Protein AF-A0A1G3V4E2-F1 (afdb_monomer_lite)

Foldseek 3Di:
DDFKDWDDFFAADHTDIDGDDPDDDDDDDPPPCPLSVQLVVQQVVCVVVVHDDCVSSVVSVHDDDDPVNGGYPDPPPPPPD

Sequence (81 aa):
MITKISIESFKSLEKVEIELGNLNVFVGANGSGKSNLLEAIGVLSAAADGKVTDQTLLQRGVRPGVPKLYKSAFPSTDRRQ

Radius of gyration: 13.35 Å; chains: 1; bounding box: 32×38×33 Å

Secondary structure (DSSP, 8-state):
---EEEEEEETTEEEEEEE--SS------TTSSHHHHHHHHHHHHHHHTT---HHHHHTTT-----GGGGB-SS-------

Structure (mmCIF, N/CA/C/O backbone):
data_AF-A0A1G3V4E2-F1
#
_entry.id   AF-A0A1G3V4E2-F1
#
loop_
_atom_site.group_PDB
_atom_site.id
_atom_site.type_symbol
_atom_site.label_atom_id
_atom_site.label_alt_id
_atom_site.label_comp_id
_atom_site.label_asym_id
_atom_site.label_entity_id
_atom_site.label_seq_id
_atom_site.pdbx_PDB_ins_code
_atom_site.Cartn_x
_atom_site.Cartn_y
_atom_site.Cartn_z
_atom_site.occupancy
_atom_site.B_iso_or_equiv
_atom_site.auth_seq_id
_atom_site.auth_comp_id
_atom_site.auth_asym_id
_atom_site.auth_atom_id
_atom_site.pdbx_PDB_model_num
ATOM 1 N N . MET A 1 1 ? -19.037 -1.109 4.547 1.00 84.12 1 MET A N 1
ATOM 2 C CA . MET A 1 1 ? -18.304 -1.456 3.310 1.00 84.12 1 MET A CA 1
ATOM 3 C C . MET A 1 1 ? -17.420 -0.274 2.937 1.00 84.12 1 MET A C 1
ATOM 5 O O . MET A 1 1 ? -17.859 0.850 3.143 1.00 84.12 1 MET A O 1
ATOM 9 N N . ILE A 1 2 ? -16.193 -0.504 2.462 1.00 91.12 2 ILE A N 1
ATOM 10 C CA . ILE A 1 2 ? -15.295 0.575 2.017 1.00 91.12 2 ILE A CA 1
ATOM 11 C C . ILE A 1 2 ? -15.689 0.965 0.590 1.00 91.12 2 ILE A C 1
ATOM 13 O O . ILE A 1 2 ? -15.755 0.095 -0.272 1.00 91.12 2 ILE A O 1
ATOM 17 N N . THR A 1 3 ? -15.956 2.249 0.357 1.00 95.81 3 THR A N 1
ATOM 18 C CA . THR A 1 3 ? -16.459 2.768 -0.930 1.00 95.81 3 THR A CA 1
ATOM 19 C C . THR A 1 3 ? -15.459 3.656 -1.664 1.00 95.81 3 THR A C 1
ATOM 21 O O . THR A 1 3 ? -15.571 3.826 -2.873 1.00 95.81 3 THR A O 1
ATOM 24 N N . LYS A 1 4 ? -14.462 4.210 -0.966 1.00 96.81 4 LYS A N 1
ATOM 25 C CA . LYS A 1 4 ? -13.422 5.059 -1.553 1.00 96.81 4 LYS A CA 1
ATOM 26 C C . LYS A 1 4 ? -12.092 4.855 -0.835 1.00 96.81 4 LYS A C 1
ATOM 28 O O . LYS A 1 4 ? -12.065 4.709 0.386 1.00 96.81 4 LYS A O 1
ATOM 33 N N . ILE A 1 5 ? -10.999 4.874 -1.592 1.00 96.19 5 ILE A N 1
ATOM 34 C CA . ILE A 1 5 ? -9.626 4.882 -1.079 1.00 96.19 5 ILE A CA 1
ATOM 35 C C . ILE A 1 5 ? -8.874 6.059 -1.702 1.00 96.19 5 ILE A C 1
ATOM 37 O O . ILE A 1 5 ? -8.968 6.291 -2.907 1.00 96.19 5 ILE A O 1
ATOM 41 N N . SER A 1 6 ? -8.120 6.782 -0.871 1.00 96.94 6 SER A N 1
ATOM 42 C CA . SER A 1 6 ? -7.136 7.775 -1.304 1.00 96.94 6 SER A CA 1
ATOM 43 C C . SER A 1 6 ? -5.753 7.365 -0.807 1.00 96.94 6 SER A C 1
ATOM 45 O O . SER A 1 6 ? -5.595 7.014 0.364 1.00 96.94 6 SER A O 1
ATOM 47 N N . ILE A 1 7 ? -4.769 7.374 -1.701 1.00 95.56 7 ILE A N 1
ATOM 48 C CA . ILE A 1 7 ? -3.371 7.063 -1.405 1.00 95.56 7 ILE A CA 1
ATOM 49 C C . ILE A 1 7 ? -2.514 8.200 -1.933 1.00 95.56 7 ILE A C 1
ATOM 51 O O . ILE A 1 7 ? -2.565 8.536 -3.117 1.00 95.56 7 ILE A O 1
ATOM 55 N N . GLU A 1 8 ? -1.683 8.746 -1.054 1.00 94.44 8 GLU A N 1
ATOM 56 C CA . GLU A 1 8 ? -0.756 9.819 -1.380 1.00 94.44 8 GLU A CA 1
ATOM 57 C C . GLU A 1 8 ? 0.651 9.459 -0.918 1.00 94.44 8 GLU A C 1
ATOM 59 O O . GLU A 1 8 ? 0.854 8.877 0.150 1.00 94.44 8 GLU A O 1
ATOM 64 N N . SER A 1 9 ? 1.638 9.839 -1.725 1.00 93.38 9 SER A N 1
ATOM 65 C CA . SER A 1 9 ? 3.058 9.723 -1.396 1.00 93.38 9 SER A CA 1
ATOM 66 C C . SER A 1 9 ? 3.526 8.307 -0.994 1.00 93.38 9 SER A C 1
ATOM 68 O O . SER A 1 9 ? 4.361 8.159 -0.093 1.00 93.38 9 SER A O 1
ATOM 70 N N . PHE A 1 10 ? 3.045 7.265 -1.686 1.00 94.12 10 PHE A N 1
ATOM 71 C CA . PHE A 1 10 ? 3.375 5.859 -1.413 1.00 94.12 10 PHE A CA 1
ATOM 72 C C . PHE A 1 10 ? 4.087 5.191 -2.598 1.00 94.12 10 PHE A C 1
ATOM 74 O O . PHE A 1 10 ? 3.477 4.917 -3.630 1.00 94.12 10 PHE A O 1
ATOM 81 N N . LYS A 1 11 ? 5.373 4.851 -2.448 1.00 93.38 11 LYS A N 1
ATOM 82 C CA . LYS A 1 11 ? 6.192 4.196 -3.490 1.00 93.38 11 LYS A CA 1
ATOM 83 C C . LYS A 1 11 ? 6.145 4.916 -4.849 1.00 93.38 11 LYS A C 1
ATOM 85 O O . LYS A 1 11 ? 6.694 5.999 -4.998 1.00 93.38 11 LYS A O 1
ATOM 90 N N . SER A 1 12 ? 5.532 4.313 -5.866 1.00 93.56 12 SER A N 1
ATOM 91 C CA . SER A 1 12 ? 5.356 4.935 -7.187 1.00 93.56 12 SER A CA 1
ATOM 92 C C . SER A 1 12 ? 4.002 5.636 -7.348 1.00 93.56 12 SER A C 1
ATOM 94 O O . SER A 1 12 ? 3.633 5.978 -8.466 1.00 93.56 12 SER A O 1
ATOM 96 N N . LEU A 1 13 ? 3.218 5.764 -6.277 1.00 93.38 13 LEU A N 1
ATOM 97 C CA . LEU A 1 13 ? 1.917 6.422 -6.268 1.00 93.38 13 LEU A CA 1
ATOM 98 C C . LEU A 1 13 ? 2.086 7.821 -5.674 1.00 93.38 13 LEU A C 1
ATOM 100 O O . LEU A 1 13 ? 2.301 7.973 -4.471 1.00 93.38 13 LEU A O 1
ATOM 104 N N . GLU A 1 14 ? 2.001 8.840 -6.526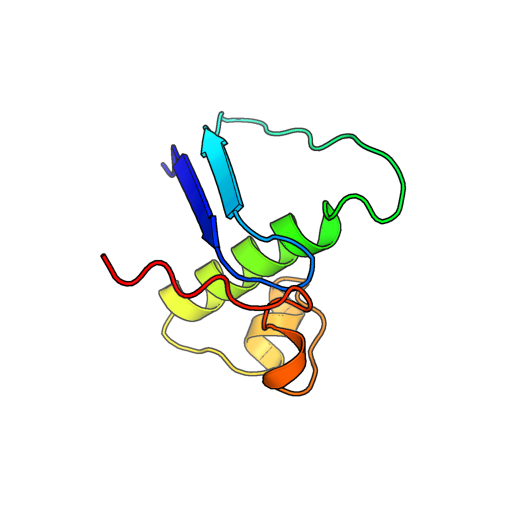 1.00 92.25 14 GLU A N 1
ATOM 105 C CA . GLU A 1 14 ? 2.026 10.237 -6.089 1.00 92.25 14 GLU A CA 1
ATOM 106 C C . GLU A 1 14 ? 0.693 10.615 -5.434 1.00 92.25 14 GLU A C 1
ATOM 108 O O . GLU A 1 14 ? 0.657 10.949 -4.250 1.00 92.25 14 GLU A O 1
ATOM 113 N N . LYS A 1 15 ? -0.400 10.477 -6.192 1.00 94.25 15 LYS A N 1
ATOM 114 C CA . LYS A 1 15 ? -1.776 10.655 -5.734 1.00 94.25 15 LYS A CA 1
ATOM 115 C C . LYS A 1 15 ? -2.706 9.727 -6.512 1.00 94.25 15 LYS A C 1
ATOM 117 O O . LYS A 1 15 ? -2.715 9.746 -7.740 1.00 94.25 15 LYS A O 1
ATOM 122 N N . VAL A 1 16 ? -3.486 8.923 -5.799 1.00 95.19 16 VAL A N 1
ATOM 123 C CA . VAL A 1 16 ? -4.466 7.994 -6.370 1.00 95.19 16 VAL A CA 1
ATOM 124 C C . VAL A 1 16 ? -5.753 8.073 -5.563 1.00 95.19 16 VAL A C 1
ATOM 126 O O . VAL A 1 16 ? -5.736 7.854 -4.357 1.00 95.19 16 VAL A O 1
ATOM 129 N N . GLU A 1 17 ? -6.870 8.332 -6.239 1.00 96.69 17 GLU A N 1
ATOM 130 C CA . GLU A 1 17 ? -8.215 8.256 -5.668 1.00 96.69 17 GLU A CA 1
ATOM 131 C C . GLU A 1 17 ? -9.030 7.238 -6.464 1.00 96.69 17 GLU A C 1
ATOM 133 O O . GLU A 1 17 ? -9.104 7.324 -7.689 1.00 96.69 17 GLU A O 1
ATOM 138 N N . ILE A 1 18 ? -9.606 6.251 -5.777 1.00 96.00 18 ILE A N 1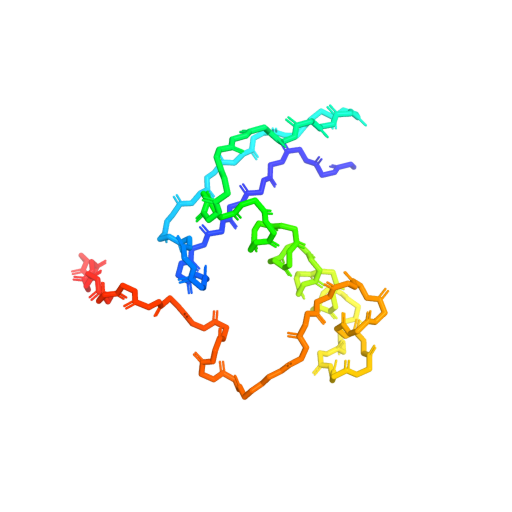
ATOM 139 C CA . ILE A 1 18 ? -10.348 5.151 -6.402 1.00 96.00 18 ILE A CA 1
ATOM 140 C C . ILE A 1 18 ? -11.665 4.950 -5.660 1.00 96.00 18 ILE A C 1
ATOM 142 O O . ILE A 1 18 ? -11.682 4.808 -4.434 1.00 96.00 18 ILE A O 1
ATOM 146 N N . GLU A 1 19 ? -12.757 4.894 -6.414 1.00 97.00 19 GLU A N 1
ATOM 147 C CA . GLU A 1 19 ? -14.044 4.394 -5.937 1.00 97.00 19 GLU A CA 1
ATOM 148 C C . GLU A 1 19 ? -14.080 2.869 -6.046 1.00 97.00 19 GLU A C 1
ATOM 150 O O . GLU A 1 19 ? -13.616 2.293 -7.032 1.00 97.00 19 GLU A O 1
ATOM 155 N N . LEU A 1 20 ? -14.603 2.209 -5.016 1.00 96.62 20 LEU A N 1
ATOM 156 C CA . LEU A 1 20 ? -14.619 0.756 -4.917 1.00 96.62 20 LEU A CA 1
ATOM 157 C C . LEU A 1 20 ? -16.031 0.203 -5.073 1.00 96.62 20 LEU A C 1
ATOM 159 O O . LEU A 1 20 ? -16.962 0.630 -4.391 1.00 96.62 20 LEU A O 1
ATOM 163 N N . GLY A 1 21 ? -16.151 -0.812 -5.925 1.00 95.62 21 GLY A N 1
ATOM 164 C CA . GLY A 1 21 ? -17.329 -1.668 -6.007 1.00 95.62 21 GLY A CA 1
ATOM 165 C C . GLY A 1 21 ? -17.172 -2.954 -5.192 1.00 95.62 21 GLY A C 1
ATOM 166 O O . GLY A 1 21 ? -16.167 -3.178 -4.515 1.00 95.62 21 GLY A O 1
ATOM 167 N N . ASN A 1 22 ? -18.156 -3.847 -5.318 1.00 94.81 22 ASN A N 1
ATOM 168 C CA . ASN A 1 22 ? -18.107 -5.195 -4.732 1.00 94.81 22 ASN A CA 1
ATOM 169 C C . ASN A 1 22 ? -16.985 -6.062 -5.336 1.00 94.81 22 ASN A C 1
ATOM 171 O O . ASN A 1 22 ? -16.465 -6.952 -4.669 1.00 94.81 22 ASN A O 1
ATOM 175 N N . LEU A 1 23 ? -16.612 -5.795 -6.591 1.00 95.12 23 LEU A N 1
ATOM 176 C CA . LEU A 1 23 ? -15.515 -6.431 -7.314 1.00 95.12 23 LEU A CA 1
ATOM 177 C C . LEU A 1 23 ? -14.691 -5.340 -7.997 1.00 95.12 23 LEU A C 1
ATOM 179 O O . LEU A 1 23 ? -15.248 -4.490 -8.687 1.00 95.12 23 LEU A O 1
ATOM 183 N N . ASN A 1 24 ? -13.372 -5.386 -7.824 1.00 95.25 24 ASN A N 1
ATOM 184 C CA . ASN A 1 24 ? -12.449 -4.409 -8.393 1.00 95.25 24 ASN A CA 1
ATOM 185 C C . ASN A 1 24 ? -11.371 -5.150 -9.188 1.00 95.25 24 ASN A C 1
ATOM 187 O O . ASN A 1 24 ? -10.721 -6.052 -8.659 1.00 95.25 24 ASN A O 1
ATOM 191 N N . VAL A 1 25 ? -11.185 -4.772 -10.453 1.00 96.56 25 VAL A N 1
ATOM 192 C CA . VAL A 1 25 ? -10.178 -5.360 -11.346 1.00 96.56 25 VAL A CA 1
ATOM 193 C C . VAL A 1 25 ? -9.203 -4.265 -11.761 1.00 96.56 25 VAL A C 1
ATOM 195 O O . VAL A 1 25 ? -9.586 -3.300 -12.416 1.00 96.56 25 VAL A O 1
ATOM 198 N N . PHE A 1 26 ? -7.932 -4.412 -11.386 1.00 95.62 26 PHE A N 1
ATOM 199 C CA . PHE A 1 26 ? -6.884 -3.434 -11.686 1.00 95.62 26 PHE A CA 1
ATOM 200 C C . PHE A 1 26 ? -6.026 -3.903 -12.867 1.00 95.62 26 PHE A C 1
ATOM 202 O O . PHE A 1 26 ? -5.278 -4.874 -12.749 1.00 95.62 26 PHE A O 1
ATOM 209 N N . VAL A 1 27 ? -6.101 -3.196 -13.998 1.00 96.31 27 VAL A N 1
ATOM 210 C CA . VAL A 1 27 ? -5.399 -3.536 -15.252 1.00 96.31 27 VAL A CA 1
ATOM 211 C C . VAL A 1 27 ? -4.431 -2.419 -15.644 1.00 96.31 27 VAL A C 1
ATOM 213 O O . VAL A 1 27 ? -4.693 -1.245 -15.407 1.00 96.31 27 VAL A O 1
ATOM 216 N N . GLY A 1 28 ? -3.285 -2.777 -16.225 1.00 95.56 28 GLY A N 1
ATOM 217 C CA . GLY A 1 28 ? -2.281 -1.819 -16.693 1.00 95.56 28 GLY A CA 1
ATOM 218 C C . GLY A 1 28 ? -0.923 -2.467 -16.952 1.00 95.56 28 GLY A C 1
ATOM 219 O O . GLY A 1 28 ? -0.695 -3.614 -16.561 1.00 95.56 28 GLY A O 1
ATOM 220 N N . ALA A 1 29 ? 0.003 -1.729 -17.563 1.00 97.31 29 ALA A N 1
ATOM 221 C CA . ALA A 1 29 ? 1.345 -2.211 -17.902 1.00 97.31 29 ALA A CA 1
ATOM 222 C C . ALA A 1 29 ? 2.182 -2.616 -16.671 1.00 97.31 29 ALA A C 1
ATOM 224 O O . ALA A 1 29 ? 1.945 -2.162 -15.549 1.00 97.31 29 ALA A O 1
ATOM 225 N N . ASN A 1 30 ? 3.192 -3.468 -16.854 1.00 95.44 30 ASN A N 1
ATOM 226 C CA . ASN A 1 30 ? 4.143 -3.773 -15.781 1.00 95.44 30 ASN A CA 1
ATOM 227 C C . ASN A 1 30 ? 4.837 -2.489 -15.304 1.00 95.44 30 ASN A C 1
ATOM 229 O O . ASN A 1 30 ? 5.197 -1.638 -16.108 1.00 95.44 30 ASN A O 1
ATOM 233 N N . GLY A 1 31 ? 4.969 -2.326 -13.986 1.00 92.88 31 GLY A N 1
ATOM 234 C CA . GLY A 1 31 ? 5.504 -1.095 -13.393 1.00 92.88 31 GLY A CA 1
ATOM 235 C C . GLY A 1 31 ? 4.498 0.053 -13.231 1.00 92.88 31 GLY A C 1
ATOM 236 O O . GLY A 1 31 ? 4.829 1.037 -12.584 1.00 92.88 31 GLY A O 1
ATOM 237 N N . SER A 1 32 ? 3.247 -0.078 -13.689 1.00 93.94 32 SER A N 1
ATOM 238 C CA . SER A 1 32 ? 2.224 0.982 -13.575 1.00 93.94 32 SER A CA 1
ATOM 239 C C . SER A 1 32 ? 1.688 1.242 -12.152 1.00 93.94 32 SER A C 1
ATOM 241 O O . SER A 1 32 ? 0.660 1.888 -11.995 1.00 93.94 32 SER A O 1
ATOM 243 N N . GLY A 1 33 ? 2.305 0.680 -11.108 1.00 94.25 33 GLY A N 1
ATOM 244 C CA . GLY A 1 33 ? 1.893 0.896 -9.714 1.00 94.25 33 GLY A CA 1
ATOM 245 C C . GLY A 1 33 ? 0.792 -0.026 -9.170 1.00 94.25 33 GLY A C 1
ATOM 246 O O . GLY A 1 33 ? 0.442 0.104 -8.003 1.00 94.25 33 GLY A O 1
ATOM 247 N N . LYS A 1 34 ? 0.288 -1.007 -9.935 1.00 96.50 34 LYS A N 1
ATOM 248 C CA . LYS A 1 34 ?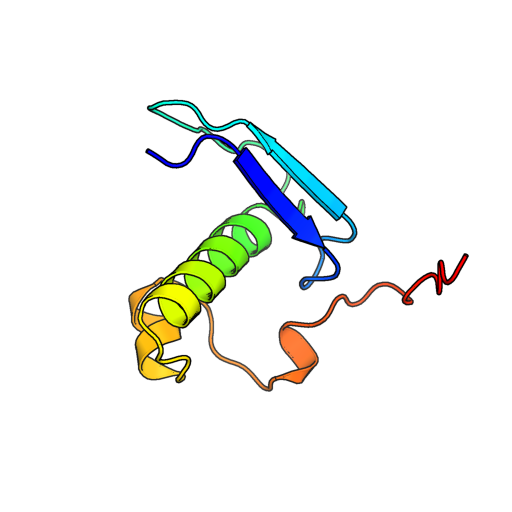 -0.773 -1.937 -9.471 1.00 96.50 34 LYS A CA 1
ATOM 249 C C . LYS A 1 34 ? -0.418 -2.676 -8.177 1.00 96.50 34 LYS A C 1
ATOM 251 O O . LYS A 1 34 ? -1.210 -2.707 -7.244 1.00 96.50 34 LYS A O 1
ATOM 256 N N . SER A 1 35 ? 0.784 -3.251 -8.095 1.00 96.25 35 SER A N 1
ATOM 257 C CA . SER A 1 35 ? 1.233 -3.911 -6.864 1.00 96.25 35 SER A CA 1
ATOM 258 C C . SER A 1 35 ? 1.404 -2.912 -5.720 1.00 96.25 35 SER A C 1
ATOM 260 O O . SER A 1 35 ? 1.045 -3.233 -4.598 1.00 96.25 35 SER A O 1
ATOM 262 N N . ASN A 1 36 ? 1.875 -1.692 -6.000 1.00 95.81 36 ASN A N 1
ATOM 263 C CA . ASN A 1 36 ? 2.015 -0.648 -4.980 1.00 95.81 36 ASN A CA 1
ATOM 264 C C . ASN A 1 36 ? 0.649 -0.213 -4.430 1.00 95.81 36 ASN A C 1
ATOM 266 O O . ASN A 1 36 ? 0.532 0.049 -3.240 1.00 95.81 36 ASN A O 1
ATOM 270 N N . LEU A 1 37 ? -0.393 -0.191 -5.265 1.00 96.38 37 LEU A N 1
ATOM 271 C CA . LEU A 1 37 ? -1.766 0.074 -4.834 1.00 96.38 37 LEU A CA 1
ATOM 272 C C . LEU A 1 37 ? -2.252 -0.998 -3.852 1.00 96.38 37 LEU A C 1
ATOM 274 O O . LEU A 1 37 ? -2.725 -0.669 -2.767 1.00 96.38 37 LEU A O 1
ATOM 278 N N . LEU A 1 38 ? -2.088 -2.276 -4.197 1.00 96.44 38 LEU A N 1
ATOM 279 C CA . LEU A 1 38 ? -2.472 -3.378 -3.310 1.00 96.44 38 LEU A CA 1
ATOM 280 C C . LEU A 1 38 ? -1.645 -3.392 -2.015 1.00 96.44 38 LEU A C 1
ATOM 282 O O . LEU A 1 38 ? -2.184 -3.634 -0.938 1.00 96.44 38 LEU A O 1
ATOM 286 N N . GLU A 1 39 ? -0.355 -3.071 -2.093 1.00 96.44 39 GLU A N 1
ATOM 287 C CA . GLU A 1 39 ? 0.510 -2.957 -0.918 1.00 96.44 39 GLU A CA 1
ATOM 288 C C . GLU A 1 39 ? 0.099 -1.795 -0.005 1.00 96.44 39 GLU A C 1
ATOM 290 O O . GLU A 1 39 ? 0.113 -1.953 1.212 1.00 96.44 39 GLU A O 1
ATOM 295 N N . ALA A 1 40 ? -0.316 -0.650 -0.556 1.00 96.00 40 ALA A N 1
ATOM 296 C CA . ALA A 1 40 ? -0.844 0.458 0.239 1.00 96.00 40 ALA A CA 1
ATOM 297 C C . ALA A 1 40 ? -2.106 0.041 1.012 1.00 96.00 40 ALA A C 1
ATOM 299 O O . ALA A 1 40 ? -2.226 0.338 2.199 1.00 96.00 40 ALA A O 1
ATOM 300 N N . ILE A 1 41 ? -3.008 -0.714 0.373 1.00 95.88 41 ILE A N 1
ATOM 301 C CA . ILE A 1 41 ? -4.192 -1.290 1.031 1.00 95.88 41 ILE A CA 1
ATOM 302 C C . ILE A 1 41 ? -3.775 -2.257 2.149 1.00 95.88 41 ILE A C 1
ATOM 304 O O . ILE A 1 41 ? -4.339 -2.216 3.242 1.00 95.88 41 ILE A O 1
ATOM 308 N N . GLY A 1 42 ? -2.756 -3.087 1.915 1.00 95.75 42 GLY A N 1
ATOM 309 C CA . GLY A 1 42 ? -2.199 -3.974 2.937 1.00 95.75 42 GLY A CA 1
ATOM 310 C C . GLY A 1 42 ? -1.632 -3.213 4.142 1.00 95.75 42 GLY A C 1
ATOM 311 O O . GLY A 1 42 ? -1.909 -3.573 5.285 1.00 95.75 42 GLY A O 1
ATOM 312 N N . VAL A 1 43 ? -0.905 -2.115 3.915 1.00 95.44 43 VAL A N 1
ATOM 313 C CA . VAL A 1 43 ? -0.402 -1.250 4.997 1.00 95.44 43 VAL A CA 1
ATOM 314 C C . VAL A 1 43 ? -1.556 -0.605 5.766 1.00 95.44 43 VAL A C 1
ATOM 316 O O . VAL A 1 43 ? -1.551 -0.632 6.996 1.00 95.44 43 VAL A O 1
ATOM 319 N N . LEU A 1 44 ? -2.569 -0.078 5.069 1.00 94.75 44 LEU A N 1
ATOM 320 C CA . LEU A 1 44 ? -3.768 0.490 5.694 1.00 94.75 44 LEU A CA 1
ATOM 321 C C . LEU A 1 44 ? -4.500 -0.542 6.558 1.00 94.75 44 LEU A C 1
ATOM 323 O O . LEU A 1 44 ? -4.911 -0.226 7.670 1.00 94.75 44 LEU A O 1
ATOM 327 N N . SER A 1 45 ? -4.613 -1.786 6.088 1.00 95.06 45 SER A N 1
ATOM 328 C CA . SER A 1 45 ? -5.217 -2.869 6.866 1.00 95.06 45 SER A CA 1
ATOM 329 C C . SER A 1 45 ? -4.396 -3.224 8.113 1.00 95.06 45 SER A C 1
ATOM 331 O O . SER A 1 45 ? -4.978 -3.454 9.167 1.00 95.06 45 SER A O 1
ATOM 333 N N . ALA A 1 46 ? -3.060 -3.237 8.043 1.00 95.31 46 ALA A N 1
ATOM 334 C CA . ALA A 1 46 ? -2.220 -3.457 9.228 1.00 95.31 46 ALA A CA 1
ATOM 335 C C . ALA A 1 46 ? -2.346 -2.307 10.243 1.00 95.31 46 ALA A C 1
ATOM 337 O O . ALA A 1 46 ? -2.371 -2.534 11.453 1.00 95.31 46 ALA A O 1
ATOM 338 N N . ALA A 1 47 ? -2.446 -1.073 9.744 1.00 94.31 47 ALA A N 1
ATOM 339 C CA . ALA A 1 47 ? -2.645 0.111 10.569 1.00 94.31 47 ALA A CA 1
ATOM 340 C C . ALA A 1 47 ? -4.021 0.110 11.253 1.00 94.31 47 ALA A C 1
ATOM 342 O O . ALA A 1 47 ? -4.101 0.421 12.439 1.00 94.31 47 ALA A O 1
ATOM 343 N N . ALA A 1 48 ? -5.079 -0.291 10.542 1.00 94.44 48 ALA A N 1
ATOM 344 C CA . ALA A 1 48 ? -6.426 -0.427 11.098 1.00 94.44 48 ALA A CA 1
ATOM 345 C C . ALA A 1 48 ? -6.498 -1.471 12.229 1.00 94.44 48 ALA A C 1
ATOM 347 O O . ALA A 1 48 ? -7.205 -1.259 13.209 1.00 94.44 48 ALA A O 1
ATOM 348 N N . ASP A 1 49 ? -5.706 -2.543 12.141 1.00 94.44 49 ASP A N 1
ATOM 349 C CA . ASP A 1 49 ? -5.562 -3.555 13.198 1.00 94.44 49 ASP A CA 1
ATOM 350 C C . ASP A 1 49 ? -4.684 -3.089 14.383 1.00 94.44 49 ASP A C 1
ATOM 352 O O . ASP A 1 49 ? -4.482 -3.827 15.350 1.00 94.44 49 ASP A O 1
ATOM 356 N N . GLY A 1 50 ? -4.120 -1.878 14.319 1.00 95.75 50 GLY A N 1
ATOM 357 C CA . GLY A 1 50 ? -3.308 -1.283 15.384 1.00 95.75 50 GLY A CA 1
ATOM 358 C C . GLY A 1 50 ? -1.883 -1.834 15.497 1.00 95.75 50 GLY A C 1
ATOM 359 O O . GLY A 1 50 ? -1.183 -1.518 16.460 1.00 95.75 50 GLY A O 1
ATOM 360 N N . LYS A 1 51 ? -1.425 -2.658 14.544 1.00 93.88 51 LYS A N 1
ATOM 361 C CA . LYS A 1 51 ? -0.079 -3.254 14.555 1.00 93.88 51 LYS A CA 1
ATOM 362 C C . LYS A 1 51 ? 0.542 -3.255 13.165 1.00 93.88 51 LYS A C 1
ATOM 364 O O . LYS A 1 51 ? 0.213 -4.086 12.319 1.00 93.88 51 LYS A O 1
ATOM 369 N N . VAL A 1 52 ? 1.530 -2.386 12.970 1.00 93.25 52 VAL A N 1
ATOM 370 C CA . VAL A 1 52 ? 2.337 -2.328 11.745 1.00 93.25 52 VAL A CA 1
ATOM 371 C C . VAL A 1 52 ? 3.722 -2.898 12.043 1.00 93.25 52 VAL A C 1
ATOM 373 O O . VAL A 1 52 ? 4.610 -2.193 12.509 1.00 93.25 52 VAL A O 1
ATOM 376 N N . THR A 1 53 ? 3.886 -4.199 11.820 1.00 93.25 53 THR A N 1
ATOM 377 C CA . THR A 1 53 ? 5.158 -4.920 11.948 1.00 93.25 53 THR A CA 1
ATOM 378 C C . THR A 1 53 ? 5.438 -5.673 10.654 1.00 93.25 53 THR A C 1
ATOM 380 O O . THR A 1 53 ? 4.523 -5.927 9.872 1.00 93.25 53 THR A O 1
ATOM 383 N N . ASP A 1 54 ? 6.682 -6.091 10.425 1.00 92.69 54 ASP A N 1
ATOM 384 C CA . ASP A 1 54 ? 7.028 -6.858 9.220 1.00 92.69 54 ASP A CA 1
ATOM 385 C C . ASP A 1 54 ? 6.164 -8.117 9.067 1.00 92.69 54 ASP A C 1
ATOM 387 O O . ASP A 1 54 ? 5.727 -8.444 7.966 1.00 92.69 54 ASP A O 1
ATOM 391 N N . GLN A 1 55 ? 5.830 -8.770 10.183 1.00 94.12 55 GLN A N 1
ATOM 392 C CA . GLN A 1 55 ? 4.951 -9.935 10.195 1.00 94.12 55 GLN A CA 1
ATOM 393 C C . GLN A 1 55 ? 3.527 -9.591 9.737 1.00 94.12 55 GLN A C 1
ATOM 395 O O . GLN A 1 55 ? 2.958 -10.307 8.912 1.00 94.12 55 GLN A O 1
ATOM 400 N N . THR A 1 56 ? 2.938 -8.502 10.250 1.00 94.88 56 THR A N 1
ATOM 401 C CA . THR A 1 56 ? 1.565 -8.114 9.881 1.00 94.88 56 THR A CA 1
ATOM 402 C C . THR A 1 56 ? 1.480 -7.594 8.448 1.00 94.88 56 THR A C 1
ATOM 404 O O . THR A 1 56 ? 0.445 -7.768 7.800 1.00 94.88 56 THR A O 1
ATOM 407 N N . LEU A 1 57 ? 2.566 -7.007 7.940 1.00 95.06 57 LEU A N 1
ATOM 408 C CA . LEU A 1 57 ? 2.722 -6.584 6.551 1.00 95.06 57 LEU A CA 1
ATOM 409 C C . LEU A 1 57 ? 2.845 -7.785 5.600 1.00 95.06 57 LEU A C 1
ATOM 411 O O . LEU A 1 57 ? 2.090 -7.872 4.630 1.00 95.06 57 LEU A O 1
ATOM 415 N N . LEU A 1 58 ? 3.710 -8.754 5.918 1.00 94.62 58 LEU A N 1
ATOM 416 C CA . LEU A 1 58 ? 3.885 -9.986 5.139 1.00 94.62 58 LEU A CA 1
ATOM 417 C C . LEU A 1 58 ? 2.579 -10.773 4.994 1.00 94.62 58 LEU A C 1
ATOM 419 O O . LEU A 1 58 ? 2.224 -11.185 3.891 1.00 94.62 58 LEU A O 1
ATOM 423 N N . GLN A 1 59 ? 1.827 -10.924 6.087 1.00 95.06 59 GLN A N 1
ATOM 424 C CA . GLN A 1 59 ? 0.523 -11.602 6.089 1.00 95.06 59 GLN A CA 1
ATOM 425 C C . GLN A 1 59 ? -0.509 -10.942 5.162 1.00 95.06 59 GLN A C 1
ATOM 427 O O . GLN A 1 59 ? -1.462 -11.592 4.743 1.00 95.06 59 GLN A O 1
ATOM 432 N N . ARG A 1 60 ? -0.318 -9.663 4.824 1.00 94.94 60 ARG A N 1
ATOM 433 C CA . ARG A 1 60 ? -1.191 -8.884 3.935 1.00 94.94 60 ARG A CA 1
ATOM 434 C C . ARG A 1 60 ? -0.628 -8.727 2.524 1.00 94.94 60 ARG A C 1
ATOM 436 O O . ARG A 1 60 ? -1.117 -7.902 1.758 1.00 94.94 60 ARG A O 1
ATOM 443 N N . GLY A 1 61 ? 0.412 -9.486 2.179 1.00 93.81 61 GLY A N 1
ATOM 444 C CA . GLY A 1 61 ? 1.057 -9.418 0.867 1.00 93.81 61 GLY A CA 1
ATOM 445 C C . GLY A 1 61 ? 1.904 -8.161 0.657 1.00 93.81 61 GLY A C 1
ATOM 446 O O . GLY A 1 61 ? 2.289 -7.867 -0.475 1.00 93.81 61 GLY A O 1
ATOM 447 N N . VAL A 1 62 ? 2.215 -7.416 1.724 1.00 95.38 62 VAL A N 1
ATOM 448 C CA . VAL A 1 62 ? 3.118 -6.267 1.655 1.00 95.38 62 VAL A CA 1
ATOM 449 C C . VAL A 1 62 ? 4.551 -6.764 1.766 1.00 95.38 62 VAL A C 1
ATOM 451 O O . VAL A 1 62 ? 4.922 -7.417 2.740 1.00 95.38 62 VAL A O 1
ATOM 454 N N . ARG A 1 63 ? 5.375 -6.433 0.769 1.00 91.81 63 ARG A N 1
ATOM 455 C CA . ARG A 1 63 ? 6.806 -6.749 0.791 1.00 91.81 63 ARG A CA 1
ATOM 456 C C . ARG A 1 63 ? 7.518 -5.898 1.851 1.00 91.81 63 ARG A C 1
ATOM 458 O O . ARG A 1 63 ? 7.548 -4.675 1.674 1.00 91.81 63 ARG A O 1
ATOM 465 N N . PRO A 1 64 ? 8.085 -6.510 2.911 1.00 83.12 64 PRO A N 1
ATOM 466 C CA . PRO A 1 64 ? 8.797 -5.788 3.949 1.00 83.12 64 PRO A CA 1
ATOM 467 C C . PRO A 1 64 ? 10.073 -5.162 3.388 1.00 83.12 64 PRO A C 1
ATOM 469 O O . PRO A 1 64 ? 10.653 -5.621 2.403 1.00 83.12 64 PRO A O 1
ATOM 472 N N . GLY A 1 65 ? 10.502 -4.083 4.024 1.00 84.25 65 GLY A N 1
ATOM 473 C CA . GLY A 1 65 ? 11.656 -3.304 3.617 1.00 84.25 65 GLY A CA 1
ATOM 474 C C . GLY A 1 65 ? 11.877 -2.160 4.592 1.00 84.25 65 GLY A C 1
ATOM 475 O O . GLY A 1 65 ? 11.051 -1.909 5.470 1.00 84.25 65 GLY A O 1
ATOM 476 N N . VAL A 1 66 ? 12.991 -1.446 4.444 1.00 85.81 66 VAL A N 1
ATOM 477 C CA . VAL A 1 66 ? 13.271 -0.303 5.319 1.00 85.81 66 VAL A CA 1
ATOM 478 C C . VAL A 1 66 ? 12.168 0.760 5.183 1.00 85.81 66 VAL A C 1
ATOM 480 O O . VAL A 1 66 ? 11.690 0.981 4.068 1.00 85.81 66 VAL A O 1
ATOM 483 N N . PRO A 1 67 ? 11.789 1.476 6.261 1.00 81.31 67 PRO A N 1
ATOM 484 C CA . PRO A 1 67 ? 10.688 2.448 6.245 1.00 81.31 67 PRO A CA 1
ATOM 485 C C . PRO A 1 67 ? 10.736 3.462 5.091 1.00 81.31 67 PRO A C 1
ATOM 487 O O . PRO A 1 67 ? 9.705 3.845 4.539 1.00 81.31 67 PRO A O 1
ATOM 490 N N . LYS A 1 68 ? 11.947 3.852 4.672 1.00 85.62 68 LYS A N 1
ATOM 491 C CA . LYS A 1 68 ? 12.184 4.752 3.535 1.00 85.62 68 LYS A CA 1
ATOM 492 C C . LYS A 1 68 ? 11.581 4.238 2.218 1.00 85.62 68 LYS A C 1
ATOM 494 O O . LYS A 1 68 ? 11.154 5.049 1.408 1.00 85.62 68 LYS A O 1
ATOM 499 N N . LEU A 1 69 ? 11.504 2.921 2.015 1.00 85.62 69 LEU A N 1
ATOM 500 C CA . LEU A 1 69 ? 10.972 2.302 0.794 1.00 85.62 69 LEU A CA 1
ATOM 501 C C . LEU A 1 69 ? 9.447 2.383 0.674 1.00 85.62 69 LEU A C 1
ATOM 503 O O . LEU A 1 69 ? 8.918 2.069 -0.386 1.00 85.62 69 LEU A O 1
ATOM 507 N N . TYR A 1 70 ? 8.734 2.781 1.729 1.00 85.12 70 TYR A N 1
ATOM 508 C CA . TYR A 1 70 ? 7.286 3.010 1.670 1.00 85.12 70 TYR A CA 1
ATOM 509 C C . TYR A 1 70 ? 6.928 4.446 1.284 1.00 85.12 70 TYR A C 1
ATOM 511 O O . TYR A 1 70 ? 5.774 4.725 0.963 1.00 85.12 70 TYR A O 1
ATOM 519 N N . LYS A 1 71 ? 7.899 5.363 1.295 1.00 86.50 71 LYS A N 1
ATOM 520 C CA . LYS A 1 71 ? 7.704 6.741 0.843 1.00 86.50 71 LYS A CA 1
ATOM 521 C C . LYS A 1 71 ? 7.785 6.828 -0.674 1.00 86.50 71 LYS A C 1
ATOM 523 O O . LYS A 1 71 ? 8.405 5.985 -1.323 1.00 86.50 71 LYS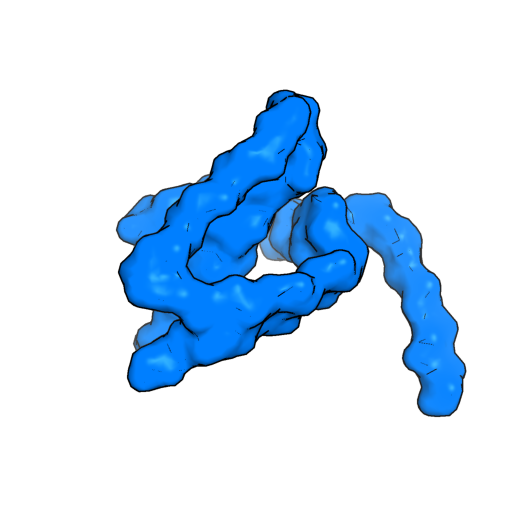 A O 1
ATOM 528 N N . SER A 1 72 ? 7.123 7.841 -1.226 1.00 84.69 72 SER A N 1
ATOM 529 C CA . SER A 1 72 ? 7.209 8.126 -2.652 1.00 84.69 72 SER A CA 1
ATOM 530 C C . SER A 1 72 ? 8.653 8.365 -3.085 1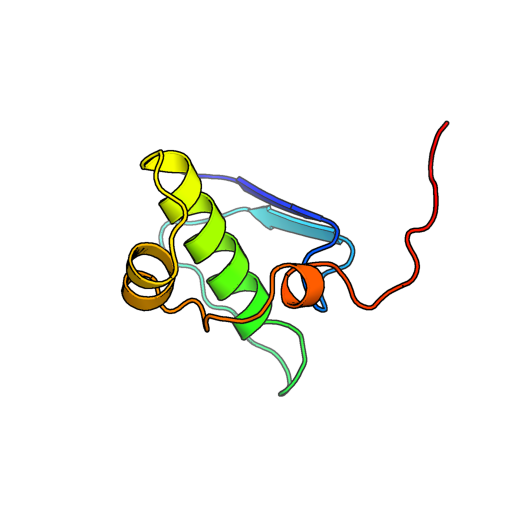.00 84.69 72 SER A C 1
ATOM 532 O O . SER A 1 72 ? 9.413 9.027 -2.377 1.00 84.69 72 SER A O 1
ATOM 534 N N . ALA A 1 73 ? 9.018 7.831 -4.249 1.00 80.25 73 ALA A N 1
ATOM 535 C CA . ALA A 1 73 ? 10.291 8.144 -4.896 1.00 80.25 73 ALA A CA 1
ATOM 536 C C . ALA A 1 73 ? 10.258 9.499 -5.625 1.00 80.25 73 ALA A C 1
ATOM 538 O O . ALA A 1 73 ? 11.309 10.035 -5.973 1.00 80.25 73 ALA A O 1
ATOM 539 N N . PHE A 1 74 ? 9.064 10.051 -5.860 1.00 82.31 74 PHE A N 1
ATOM 540 C CA . PHE A 1 74 ? 8.905 11.365 -6.469 1.00 82.31 74 PHE A CA 1
ATOM 541 C C . PHE A 1 74 ? 9.198 12.469 -5.445 1.00 82.31 74 PHE A C 1
ATOM 543 O O . PHE A 1 74 ? 8.840 12.313 -4.272 1.00 82.31 74 PHE A O 1
ATOM 550 N N . PRO A 1 75 ? 9.825 13.587 -5.859 1.00 74.50 75 PRO A N 1
ATOM 551 C CA . PRO A 1 75 ? 10.010 14.740 -4.989 1.00 74.50 75 PRO A CA 1
ATOM 552 C C . PRO A 1 75 ? 8.662 15.174 -4.418 1.00 74.50 75 PRO A C 1
ATOM 554 O O . PRO A 1 75 ? 7.704 15.357 -5.168 1.00 74.50 75 PRO A O 1
ATOM 557 N N . SER A 1 76 ? 8.579 15.348 -3.099 1.00 65.94 76 SER A N 1
ATOM 558 C CA . SER A 1 76 ? 7.396 15.934 -2.478 1.00 65.94 76 SER A CA 1
ATOM 559 C C . SER A 1 76 ? 7.236 17.346 -3.029 1.00 65.94 76 SER A C 1
ATOM 561 O O . SER A 1 76 ? 8.026 18.231 -2.697 1.00 65.94 76 SER A O 1
ATOM 563 N N . THR A 1 77 ? 6.245 17.565 -3.889 1.00 61.72 77 THR A N 1
ATOM 564 C CA . THR A 1 77 ? 5.825 18.923 -4.214 1.00 61.72 77 THR A CA 1
ATOM 565 C C . THR A 1 77 ? 5.209 19.462 -2.933 1.00 61.72 77 THR A C 1
ATOM 567 O O . THR A 1 77 ? 4.104 19.065 -2.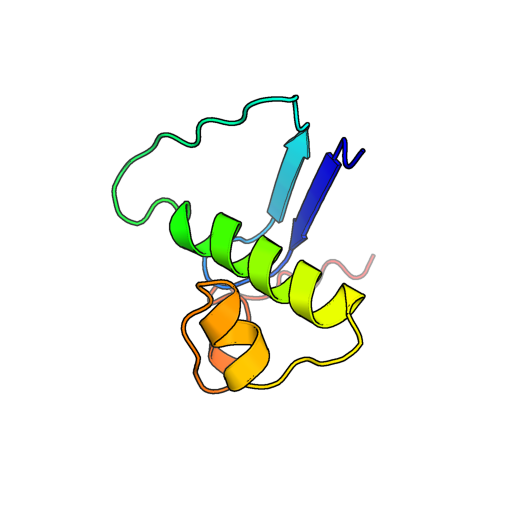568 1.00 61.72 77 THR A O 1
ATOM 570 N N . ASP A 1 78 ? 5.965 20.269 -2.190 1.00 57.78 78 ASP A N 1
ATOM 571 C CA . ASP A 1 78 ? 5.500 20.930 -0.975 1.00 57.78 78 ASP A CA 1
ATOM 572 C C . ASP A 1 78 ? 4.366 21.885 -1.373 1.00 57.78 78 ASP A C 1
ATOM 574 O O . ASP A 1 78 ? 4.577 23.048 -1.698 1.00 57.78 78 ASP A O 1
ATOM 578 N N . ARG A 1 79 ? 3.141 21.358 -1.442 1.00 54.44 79 ARG A N 1
ATOM 579 C CA . ARG A 1 79 ? 1.909 22.140 -1.514 1.00 54.44 79 ARG A CA 1
ATOM 580 C C . ARG A 1 79 ? 1.445 22.410 -0.088 1.00 54.44 79 ARG A C 1
ATOM 582 O O . ARG A 1 79 ? 0.356 22.013 0.306 1.00 54.44 79 ARG A O 1
ATOM 589 N N . ARG A 1 80 ? 2.288 23.092 0.689 1.00 44.50 80 ARG A N 1
ATOM 590 C CA . ARG A 1 80 ? 1.786 23.981 1.737 1.00 44.50 80 ARG A CA 1
ATOM 591 C C . ARG A 1 80 ? 1.231 25.208 1.019 1.00 44.50 80 ARG A C 1
ATOM 593 O O . ARG A 1 80 ? 1.996 26.062 0.580 1.00 44.50 80 ARG A O 1
ATOM 600 N N . GLN A 1 81 ? -0.081 25.216 0.807 1.00 37.47 81 GLN A N 1
ATOM 601 C CA . GLN A 1 81 ? -0.827 26.472 0.779 1.00 37.47 81 GLN A CA 1
ATOM 602 C C . GLN A 1 81 ? -1.186 26.832 2.216 1.00 37.47 81 GLN A C 1
ATOM 604 O O . GLN A 1 81 ? -1.445 25.883 2.993 1.00 37.47 81 GLN A O 1
#

pLDDT: mean 90.05, std 11.58, range [37.47, 97.31]